Protein 7YUL (pdb70)

Foldseek 3Di:
DADDVVLQVQFDLPDLLRRLLSSCVSVDDLVLLQQEAQDQDDDPPDPDPDTRHHDDVVVVVNSLVVSCVSVVVDDPVRSNVSNRVSSVVSHD

Nearest PDB structures (foldseek):
  7yul-assembly1_A  TM=1.011E+00  e=3.921E-16  Homo sapiens
  4ix7-assembly1_B  TM=8.800E-01  e=3.504E-04  Drosophila melanogaster
  4x0g-assembly2_D  TM=8.649E-01  e=5.929E-03  Drosophila melanogaster
  3def-assembly1_A  TM=2.470E-01  e=7.855E+00  Arabidopsis thaliana

Sequence (92 aa):
FQIEKWQIARCNKSKPQKFINDLMMQVLYTNEYMATHSLTGAKSSTSRDKAVKPAMNQNEVQEIIGVTKQLFPNTDDVSIRRRMIGQKLNNCTK

GO terms:
  GO:0003714 transcription corepressor activity (F, IGI)

Radius of gyration: 13.19 Å; Cα contacts (8 Å, |Δi|>4): 103; chains: 1; bounding box: 24×24×39 Å

CATH classification: 1.10.10.2590

B-factor: mean 18.09, std 10.43, range [5.94, 85.64]

Solvent-accessible surface area: 6172 Å² total; per-residue (Å²): 129,149,15,95,180,136,27,31,77,173,8,64,89,81,131,27,35,109,0,0,26,46,0,0,123,53,36,27,91,100,127,56,2,24,54,34,32,24,74,24,73,115,61,118,125,41,221,106,188,90,64,84,80,41,4,70,79,112,34,0,95,42,0,9,26,16,0,79,148,68,24,85,155,19,68,72,100,41,0,66,190,29,0,23,96,18,6,96,81,14,51,242

Structure (mmCIF, N/CA/C/O backbone):
data_7YUL
#
_entry.id   7YUL
#
_cell.length_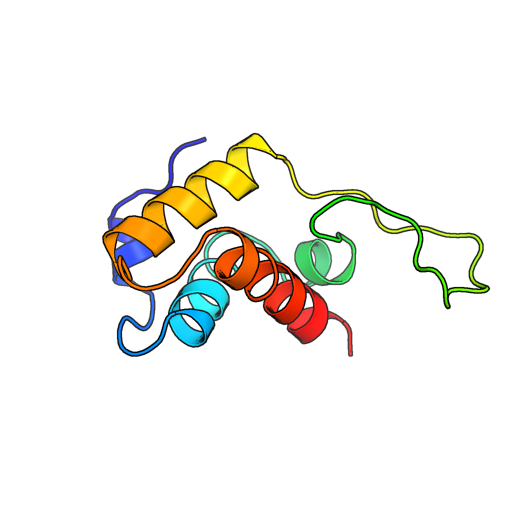a   69.092
_cell.length_b   39.514
_cell.length_c   43.719
_cell.angle_alpha   90.000
_cell.angle_beta   90.000
_cell.angle_gamma   90.000
#
_symmetry.space_group_name_H-M   'P 21 21 2'
#
loop_
_entity.id
_entity.type
_entity.pdbx_description
1 polymer 'BEN domain-containing protein 6'
2 polymer "DNA (5'-D(*CP*TP*CP*TP*CP*GP*CP*GP*AP*GP*AP*G)-3')"
3 non-polymer 'GLYCOLIC ACID'
4 water water
#
loop_
_atom_site.group_PDB
_atom_site.id
_atom_site.type_symbol
_atom_site.label_atom_id
_atom_site.label_alt_id
_atom_site.label_comp_id
_atom_site.label_asym_id
_atom_site.label_entity_id
_atom_site.label_seq_id
_atom_site.pdbx_PDB_ins_code
_atom_site.Cartn_x
_atom_site.Cartn_y
_atom_site.Cartn_z
_atom_site.occupancy
_atom_site.B_iso_or_equiv
_atom_site.auth_seq_id
_atom_site.auth_comp_id
_atom_site.auth_asym_id
_atom_site.auth_atom_id
_atom_site.pdbx_PDB_model_num
ATOM 1 N N . PHE A 1 6 ? 26.200 12.221 5.470 1.00 34.01 174 PHE A N 1
ATOM 2 C CA . PHE A 1 6 ? 24.927 11.419 5.438 1.00 31.77 174 PHE A CA 1
ATOM 3 C C . PHE A 1 6 ? 24.077 11.761 4.198 1.00 30.33 174 PHE A C 1
ATOM 4 O O . PHE A 1 6 ? 23.654 12.945 3.991 1.00 30.26 174 PHE A O 1
ATOM 12 N N . GLN A 1 7 ? 23.773 10.708 3.425 1.00 26.79 175 GLN A N 1
ATOM 13 C CA . GLN A 1 7 ? 22.983 10.727 2.170 1.00 25.29 175 GLN A CA 1
ATOM 14 C C . GLN A 1 7 ? 22.084 9.491 2.154 1.00 21.69 175 GLN A C 1
ATOM 15 O O . GLN A 1 7 ? 22.595 8.386 2.304 1.00 19.93 175 GLN A O 1
ATOM 21 N N . ILE A 1 8 ? 20.789 9.696 1.990 1.00 18.78 176 ILE A N 1
ATOM 22 C CA . ILE A 1 8 ? 19.816 8.592 1.815 1.00 17.94 176 ILE A CA 1
ATOM 23 C C . ILE A 1 8 ? 20.026 7.987 0.426 1.00 17.91 176 ILE A C 1
ATOM 24 O O . ILE A 1 8 ? 20.154 8.760 -0.568 1.00 19.88 176 ILE A O 1
ATOM 29 N N . GLU A 1 9 ? 20.083 6.668 0.363 1.00 17.49 177 GLU A N 1
ATOM 30 C CA . GLU A 1 9 ? 20.332 5.969 -0.921 1.00 18.14 177 GLU A CA 1
ATOM 31 C C . GLU A 1 9 ? 19.033 5.409 -1.470 1.00 16.68 177 GLU A C 1
ATOM 32 O O . GLU A 1 9 ? 18.076 5.212 -0.705 1.00 14.14 177 GLU A O 1
ATOM 38 N N . LYS A 1 10 ? 19.019 5.170 -2.779 1.00 13.95 178 LYS A N 1
ATOM 39 C CA . LYS A 1 10 ? 17.816 4.688 -3.476 1.00 14.19 178 LYS A CA 1
ATOM 40 C C . LYS A 1 10 ? 17.403 3.356 -2.876 1.00 12.76 178 LYS A C 1
ATOM 41 O O . LYS A 1 10 ? 16.198 3.103 -2.848 1.00 13.68 178 LYS A O 1
ATOM 47 N N . TRP A 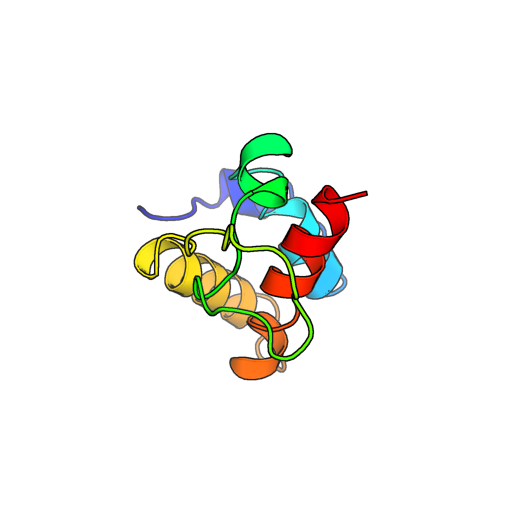1 11 ? 18.345 2.537 -2.387 1.00 12.05 179 TRP A N 1
ATOM 48 C CA . TRP A 1 11 ? 17.928 1.214 -1.854 1.00 13.42 179 TRP A CA 1
ATOM 49 C C . TRP A 1 11 ? 17.081 1.419 -0.581 1.00 14.11 179 TRP A C 1
ATOM 50 O O . TRP A 1 11 ? 16.231 0.587 -0.290 1.00 13.82 179 TRP A O 1
ATOM 61 N N . GLN A 1 12 ? 17.326 2.504 0.150 1.00 13.30 180 GLN A N 1
ATOM 62 C CA . GLN A 1 12 ? 16.513 2.824 1.346 1.00 13.98 180 GLN A CA 1
ATOM 63 C C . GLN A 1 12 ? 15.127 3.307 0.874 1.00 14.85 180 GLN A C 1
ATOM 64 O O . GLN A 1 12 ? 14.132 2.911 1.438 1.00 19.29 180 GLN A O 1
ATOM 70 N N . ILE A 1 13 ? 15.054 4.202 -0.099 1.00 18.12 181 ILE A N 1
ATOM 71 C CA . ILE A 1 13 ? 13.782 4.797 -0.623 1.00 17.13 181 ILE A CA 1
ATOM 72 C C . ILE A 1 13 ? 12.929 3.664 -1.235 1.00 20.58 181 ILE A C 1
ATOM 73 O O . ILE A 1 13 ? 11.683 3.692 -1.095 1.00 17.72 181 ILE A O 1
ATOM 78 N N . ALA A 1 14 ? 13.561 2.675 -1.899 1.00 19.79 182 ALA A N 1
ATOM 79 C CA . ALA A 1 14 ? 12.885 1.568 -2.633 1.00 20.49 182 ALA A CA 1
ATOM 80 C C . ALA A 1 14 ? 11.986 0.755 -1.698 1.00 21.20 182 ALA A C 1
ATOM 81 O O . ALA A 1 14 ? 10.978 0.212 -2.175 1.00 21.10 182 ALA A O 1
ATOM 83 N N . ARG A 1 15 ? 12.322 0.716 -0.407 1.00 22.18 183 ARG A N 1
ATOM 84 C CA . ARG A 1 15 ? 11.630 -0.087 0.623 1.00 22.86 183 ARG A CA 1
ATOM 85 C C . ARG A 1 15 ? 10.464 0.677 1.271 1.00 20.90 183 ARG A C 1
ATOM 86 O O . ARG A 1 15 ? 9.916 0.145 2.264 1.00 24.12 183 ARG A O 1
ATOM 94 N N . CYS A 1 16 ? 10.127 1.871 0.788 1.00 18.39 184 CYS A N 1
ATOM 95 C CA . CYS A 1 16 ? 9.127 2.747 1.446 1.00 17.72 184 CYS A CA 1
ATOM 96 C C . CYS A 1 16 ? 7.850 2.871 0.618 1.00 20.40 184 CYS A C 1
ATOM 97 O O . CYS A 1 16 ? 7.953 3.043 -0.624 1.00 20.22 184 CYS A O 1
ATOM 100 N N . ASN A 1 17 ? 6.703 2.929 1.310 1.00 20.32 185 ASN A N 1
ATOM 101 C CA . ASN A 1 17 ? 5.378 3.261 0.714 1.00 22.18 185 ASN A CA 1
ATOM 102 C C . ASN A 1 17 ? 5.440 4.615 -0.023 1.00 23.73 185 ASN A C 1
ATOM 103 O O . ASN A 1 17 ? 5.870 5.607 0.580 1.00 20.88 185 ASN A O 1
ATOM 108 N N . LYS A 1 18 ? 5.034 4.673 -1.292 1.00 20.70 186 LYS A N 1
ATOM 109 C CA . LYS A 1 18 ? 5.115 5.902 -2.129 1.00 23.90 186 LYS A CA 1
ATOM 110 C C . LYS A 1 18 ? 3.740 6.510 -2.379 1.00 22.38 186 LYS A C 1
ATOM 111 O O . LYS A 1 18 ? 3.665 7.435 -3.178 1.00 28.12 186 LYS A O 1
ATOM 117 N N . SER A 1 19 ? 2.694 5.964 -1.789 1.00 25.59 187 SER A N 1
ATOM 118 C CA . SER A 1 19 ? 1.294 6.383 -2.055 1.00 26.83 187 SER A CA 1
ATOM 119 C C . SER A 1 19 ? 1.006 7.715 -1.340 1.00 22.87 187 SER A C 1
ATOM 120 O O . SER A 1 19 ? 0.320 8.566 -1.923 1.00 19.72 187 SER A O 1
ATOM 123 N N . LYS A 1 20 ? 1.543 7.921 -0.131 1.00 19.25 188 LYS A N 1
ATOM 124 C CA . LYS A 1 20 ? 1.179 9.091 0.710 1.00 19.27 188 LYS A CA 1
ATOM 125 C C . LYS A 1 20 ? 2.422 9.538 1.480 1.00 14.75 188 LYS A C 1
ATOM 126 O O . LYS A 1 20 ? 3.160 8.701 1.962 1.00 14.35 188 LYS A O 1
ATOM 132 N N . PRO A 1 21 ? 2.664 10.844 1.654 1.00 13.53 189 PRO A N 1
ATOM 133 C CA . PRO A 1 21 ? 3.923 11.290 2.250 1.00 12.47 189 PRO A CA 1
ATOM 134 C C . PRO A 1 21 ? 4.061 10.813 3.709 1.00 11.12 189 PRO A C 1
ATOM 135 O O . PRO A 1 21 ? 5.153 10.460 4.082 1.00 10.87 189 PRO A O 1
ATOM 139 N N . GLN A 1 22 ? 2.981 10.760 4.496 1.00 10.45 190 GLN A N 1
ATOM 140 C CA . GLN A 1 22 ? 3.162 10.342 5.919 1.00 10.17 190 GLN A CA 1
ATOM 141 C C . GLN A 1 22 ? 3.579 8.875 5.937 1.00 9.73 190 GLN A C 1
ATOM 142 O O . GLN A 1 22 ? 4.396 8.492 6.790 1.00 9.82 190 GLN A O 1
ATOM 148 N N . LYS A 1 23 ? 3.021 8.064 5.048 1.00 10.27 191 LYS A N 1
ATOM 149 C CA . LYS A 1 23 ? 3.369 6.630 4.989 1.00 11.26 191 LYS A CA 1
ATOM 150 C C . LYS A 1 23 ? 4.809 6.485 4.519 1.00 10.63 191 LYS A C 1
ATOM 151 O O . LYS A 1 23 ? 5.518 5.609 5.050 1.00 10.71 191 LYS A O 1
ATOM 157 N N . PHE A 1 24 ? 5.240 7.324 3.573 1.00 11.11 192 PHE A N 1
ATOM 158 C CA . PHE A 1 24 ? 6.637 7.283 3.088 1.00 10.44 192 PHE A CA 1
ATOM 159 C C . PHE A 1 24 ? 7.595 7.639 4.242 1.00 10.75 192 PHE A C 1
ATOM 160 O O . PHE A 1 24 ? 8.569 6.910 4.512 1.00 10.58 192 PHE A O 1
A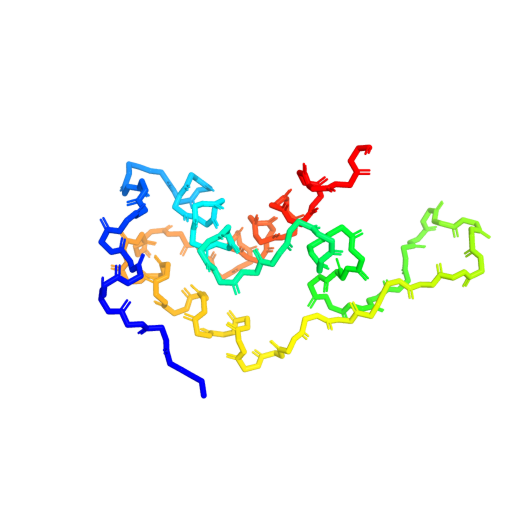TOM 168 N N . ILE A 1 25 ? 7.321 8.738 4.949 1.00 10.27 193 ILE A N 1
ATOM 169 C CA . ILE A 1 25 ? 8.146 9.177 6.115 1.00 9.85 193 ILE A CA 1
ATOM 170 C C . ILE A 1 25 ? 8.172 8.057 7.163 1.00 9.51 193 ILE A C 1
ATOM 171 O O . ILE A 1 25 ? 9.217 7.765 7.682 1.00 8.87 193 ILE A O 1
ATOM 176 N N . ASN A 1 26 ? 7.034 7.448 7.485 1.00 9.49 194 ASN A N 1
ATOM 177 C CA . ASN A 1 26 ? 6.998 6.413 8.553 1.00 9.87 194 ASN A CA 1
ATOM 178 C C . ASN A 1 26 ? 7.939 5.266 8.164 1.00 10.36 194 ASN A C 1
ATOM 179 O O . ASN A 1 26 ? 8.717 4.864 8.993 1.00 10.15 194 ASN A O 1
ATOM 184 N N . ASP A 1 27 ? 7.942 4.864 6.901 1.00 10.20 195 ASP A N 1
ATOM 185 C CA . ASP A 1 27 ? 8.764 3.721 6.455 1.00 11.25 195 ASP A CA 1
ATOM 186 C C . ASP A 1 27 ? 10.231 4.172 6.457 1.00 11.51 195 ASP A C 1
ATOM 187 O O . ASP A 1 27 ? 11.097 3.369 6.847 1.00 12.56 195 ASP A O 1
ATOM 192 N N . LEU A 1 28 ? 10.502 5.340 5.888 1.00 10.67 196 LEU A N 1
ATOM 193 C CA . LEU A 1 28 ? 11.887 5.817 5.670 1.00 11.06 196 LEU A CA 1
ATOM 194 C C . LEU A 1 28 ? 12.551 5.974 7.038 1.00 10.79 196 LEU A C 1
ATOM 195 O O . LEU A 1 28 ? 13.722 5.488 7.237 1.00 11.23 196 LEU A O 1
ATOM 200 N N A MET A 1 29 ? 11.842 6.618 7.981 0.50 10.71 197 MET A N 1
ATOM 201 N N B MET A 1 29 ? 11.837 6.545 8.002 0.50 10.54 197 MET A N 1
ATOM 202 C CA A MET A 1 29 ? 12.327 6.782 9.383 0.50 10.25 197 MET A CA 1
ATOM 203 C CA B MET A 1 29 ? 12.418 6.738 9.352 0.50 9.99 197 MET A CA 1
ATOM 204 C C A MET A 1 29 ? 12.614 5.397 9.990 0.50 10.67 197 MET A C 1
ATOM 205 C C B MET A 1 29 ? 12.580 5.389 10.065 0.50 10.47 197 MET A C 1
ATOM 206 O O A MET A 1 29 ? 13.655 5.249 10.658 0.50 10.54 197 MET A O 1
ATOM 207 O O B MET A 1 29 ? 13.534 5.224 10.828 0.50 10.26 197 MET A O 1
ATOM 216 N N . GLN A 1 30 ? 11.751 4.410 9.751 1.00 11.41 198 GLN A N 1
ATOM 217 C CA . GLN A 1 30 ? 11.943 3.047 10.309 1.00 12.35 198 GLN A CA 1
ATOM 218 C C . GLN A 1 30 ? 13.170 2.385 9.661 1.00 11.99 198 GLN A C 1
ATOM 219 O O . GLN A 1 30 ? 13.801 1.567 10.313 1.00 11.07 198 GLN A O 1
ATOM 225 N N . VAL A 1 31 ? 13.466 2.702 8.415 1.00 12.19 199 VAL A N 1
ATOM 226 C CA . VAL A 1 31 ? 14.698 2.205 7.716 1.00 13.82 199 VAL A CA 1
ATOM 227 C C . VAL A 1 31 ? 15.916 2.837 8.381 1.00 13.93 199 VAL A C 1
ATOM 228 O O . VAL A 1 31 ? 16.894 2.105 8.661 1.00 12.89 199 VAL A O 1
ATOM 232 N N . LEU A 1 32 ? 15.875 4.139 8.642 1.00 12.49 200 LEU A N 1
ATOM 233 C CA . LEU A 1 32 ? 17.067 4.888 9.101 1.00 12.04 200 LEU A CA 1
ATOM 234 C C . LEU A 1 32 ? 17.353 4.693 10.593 1.00 12.21 200 LEU A C 1
ATOM 235 O O . LEU A 1 32 ? 18.522 4.726 10.961 1.00 11.80 200 LEU A O 1
ATOM 240 N N . TYR A 1 33 ? 16.329 4.600 11.439 1.00 11.43 201 TYR A N 1
ATOM 241 C CA . TYR A 1 33 ? 16.455 4.807 12.905 1.00 11.16 201 TYR A CA 1
ATOM 242 C C . TYR A 1 33 ? 15.820 3.642 13.644 1.00 12.06 201 TYR A C 1
ATOM 243 O O . TYR A 1 33 ? 14.824 3.037 13.159 1.00 10.95 201 TYR A O 1
ATOM 252 N N . THR A 1 34 ? 16.320 3.405 14.850 1.00 12.31 202 THR A N 1
ATOM 253 C CA . THR A 1 34 ? 15.680 2.462 15.795 1.00 12.66 202 THR A CA 1
ATOM 254 C C . THR A 1 34 ? 14.426 3.098 16.397 1.00 11.67 202 THR A C 1
ATOM 255 O O . THR A 1 34 ? 14.338 4.320 16.510 1.00 10.79 202 THR A O 1
ATOM 259 N N . ASN A 1 35 ? 13.540 2.241 16.879 1.00 13.54 203 ASN A N 1
ATOM 260 C CA . ASN A 1 35 ? 12.349 2.636 17.657 1.00 14.26 203 ASN A CA 1
ATOM 261 C C . ASN A 1 35 ? 12.818 3.393 18.901 1.00 14.59 203 ASN A C 1
ATOM 262 O O . ASN A 1 35 ? 12.215 4.420 19.213 1.00 14.80 203 ASN A O 1
ATOM 267 N N . GLU A 1 36 ? 13.830 2.892 19.612 1.00 12.88 204 GLU A N 1
ATOM 268 C CA . GLU A 1 36 ? 14.380 3.555 20.825 1.00 14.66 204 GLU A CA 1
ATOM 269 C C . GLU A 1 36 ? 14.908 4.950 20.489 1.00 12.24 204 GLU A C 1
ATOM 270 O O . GLU A 1 36 ? 14.648 5.864 21.279 1.00 12.48 204 GLU A O 1
ATOM 276 N N . TYR A 1 37 ? 15.660 5.104 19.402 1.00 10.43 205 TYR A N 1
ATOM 277 C CA . TYR A 1 37 ? 16.102 6.434 18.933 1.00 10.61 205 TYR A CA 1
ATOM 278 C C . TYR A 1 37 ? 14.897 7.358 18.731 1.00 9.70 205 TYR A C 1
ATOM 279 O O . TYR A 1 37 ? 14.846 8.455 19.314 1.00 10.59 205 TYR A O 1
ATOM 288 N N . MET A 1 38 ? 13.895 6.886 18.005 1.00 9.94 206 MET A N 1
ATOM 289 C CA . MET A 1 38 ? 12.716 7.714 17.612 1.00 10.36 206 MET A CA 1
ATOM 290 C C . MET A 1 38 ? 11.848 8.060 18.834 1.00 11.42 206 MET A C 1
ATOM 291 O O . MET A 1 38 ? 11.350 9.197 18.943 1.00 10.97 206 MET A O 1
ATOM 296 N N . ALA A 1 39 ? 11.808 7.163 19.794 1.00 11.44 207 ALA A N 1
ATOM 297 C CA . ALA A 1 39 ? 11.062 7.324 21.058 1.00 12.20 207 ALA A CA 1
ATOM 298 C C . ALA A 1 39 ? 11.702 8.399 21.930 1.00 11.73 207 ALA A C 1
ATOM 299 O O . ALA A 1 39 ? 10.984 8.955 22.762 1.00 12.08 207 ALA A O 1
ATOM 301 N N . THR A 1 40 ? 12.985 8.691 21.743 1.00 12.18 208 THR A N 1
ATOM 302 C CA . THR A 1 40 ? 13.786 9.516 22.680 1.00 11.48 208 THR A CA 1
ATOM 303 C C . THR A 1 40 ? 14.346 10.782 22.042 1.00 12.09 208 THR A C 1
ATOM 304 O O . THR A 1 40 ? 15.120 11.482 22.753 1.00 11.89 208 THR A O 1
ATOM 308 N N . HIS A 1 41 ? 13.921 11.122 20.820 1.00 10.60 209 HIS A N 1
ATOM 309 C CA . HIS A 1 41 ? 14.367 12.319 20.093 1.00 9.91 209 HIS A CA 1
ATOM 310 C C . HIS A 1 41 ? 13.124 13.092 19.685 1.00 9.50 209 HIS A C 1
ATOM 311 O O . HIS A 1 41 ? 12.075 12.467 19.435 1.00 10.39 209 HIS A O 1
ATOM 318 N N . SER A 1 42 ? 13.251 14.397 19.551 1.00 9.31 210 SER A N 1
ATOM 319 C CA . SER A 1 42 ? 12.224 15.206 18.863 1.00 9.11 210 SER A CA 1
ATOM 320 C C . SER A 1 42 ? 12.861 15.794 17.609 1.00 8.85 210 SER A C 1
ATOM 321 O O . SER A 1 42 ? 14.100 15.768 17.483 1.00 9.66 210 SER A O 1
ATOM 324 N N . LEU A 1 43 ? 12.057 16.408 16.758 1.00 8.40 211 LEU A N 1
ATOM 325 C CA . LEU A 1 43 ? 12.581 17.016 15.519 1.00 8.60 211 LEU A CA 1
ATOM 326 C C . LEU A 1 43 ? 13.620 18.071 15.886 1.00 8.46 211 LEU A C 1
ATOM 327 O O . LEU A 1 43 ? 14.674 18.121 15.219 1.00 9.09 211 LEU A O 1
ATOM 332 N N . THR A 1 44 ? 13.287 18.935 16.828 1.00 8.23 212 THR A N 1
ATOM 333 C CA . THR A 1 44 ? 14.045 20.195 17.093 1.00 8.10 212 THR A CA 1
ATOM 334 C C . THR A 1 44 ? 14.707 20.216 18.458 1.00 8.44 212 THR A C 1
ATOM 335 O O . THR A 1 44 ? 15.511 21.162 18.661 1.00 8.24 212 THR A O 1
ATOM 339 N N . GLY A 1 45 ? 14.397 19.292 19.376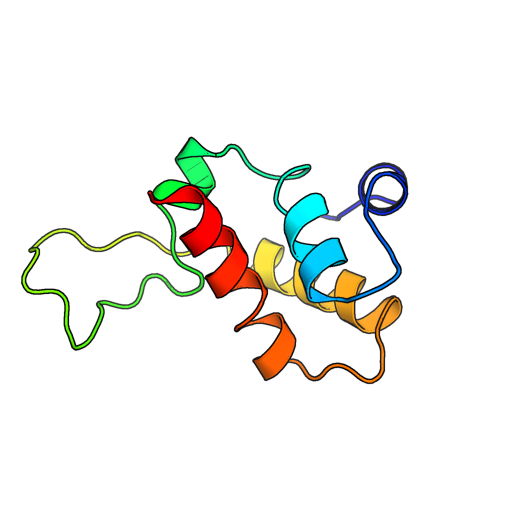 1.00 8.32 213 GLY A N 1
ATOM 340 C CA . GLY A 1 45 ? 14.959 19.303 20.735 1.00 8.60 213 GLY A CA 1
ATOM 341 C C . GLY A 1 45 ? 14.332 20.355 21.628 1.00 9.25 213 GLY A C 1
ATOM 342 O O . GLY A 1 45 ? 14.817 20.535 22.736 1.00 10.08 213 GLY A O 1
ATOM 343 N N . ALA A 1 46 ? 13.261 21.029 21.172 1.00 9.41 214 ALA A N 1
ATOM 344 C CA . ALA A 1 46 ? 12.583 22.077 21.963 1.00 10.51 214 ALA A CA 1
ATOM 345 C C . ALA A 1 46 ? 11.905 21.478 23.200 1.00 10.75 214 ALA A C 1
ATOM 346 O O . ALA A 1 46 ? 11.435 20.341 23.155 1.00 9.33 214 ALA A O 1
ATOM 348 N N . LYS A 1 47 ? 11.774 22.273 24.257 1.00 10.45 215 LYS A N 1
ATOM 349 C CA . LYS A 1 47 ? 10.928 21.891 25.410 1.00 12.02 215 LYS A CA 1
ATOM 350 C C . LYS A 1 47 ? 9.464 22.141 25.059 1.00 12.00 215 LYS A C 1
ATOM 351 O O . LYS A 1 47 ? 9.144 23.252 24.623 1.00 11.64 215 LYS A O 1
ATOM 357 N N . SER A 1 48 ? 8.596 21.180 25.326 1.00 12.07 216 SER A N 1
ATOM 358 C CA . SER A 1 48 ? 7.155 21.339 25.091 1.00 12.55 216 SER A CA 1
ATOM 359 C C . SER A 1 48 ? 6.541 22.357 26.061 1.00 13.78 216 SER A C 1
ATOM 360 O O . SER A 1 48 ? 6.800 22.318 27.281 1.00 14.09 216 SER A O 1
ATOM 363 N N . SER A 1 49 ? 5.678 23.212 25.535 1.00 11.47 217 SER A N 1
ATOM 364 C CA . SER A 1 49 ? 4.875 24.178 26.312 1.00 12.56 217 SER A CA 1
ATOM 365 C C . SER A 1 49 ? 4.096 23.464 27.415 1.00 15.85 217 SER A C 1
ATOM 366 O O . SER A 1 49 ? 3.706 24.168 28.345 1.00 15.17 217 SER A O 1
ATOM 369 N N . THR A 1 50 ? 3.742 22.176 27.239 1.00 16.67 218 THR A N 1
ATOM 370 C CA . THR A 1 50 ? 2.817 21.440 28.150 1.00 20.69 218 THR A CA 1
ATOM 371 C C . THR A 1 50 ? 3.560 20.371 28.960 1.00 27.22 218 THR A C 1
ATOM 372 O O . THR A 1 50 ? 2.890 19.707 29.776 1.00 32.46 218 THR A O 1
ATOM 376 N N . SER A 1 51 ? 4.867 20.186 28.764 1.00 27.91 219 SER A N 1
ATOM 377 C CA . SER A 1 51 ? 5.675 19.242 29.581 1.00 38.48 219 SER A CA 1
ATOM 378 C C . SER A 1 51 ? 5.959 19.858 30.956 1.00 40.30 219 SER A C 1
ATOM 379 O O . SER A 1 51 ? 6.617 20.915 30.997 1.00 43.22 219 SER A O 1
ATOM 382 N N . ARG A 1 52 ? 5.587 19.169 32.032 1.00 52.40 220 ARG A N 1
ATOM 383 C CA . ARG A 1 52 ? 6.011 19.505 33.422 1.00 56.55 220 ARG A CA 1
ATOM 384 C C . ARG A 1 52 ? 7.287 18.723 33.768 1.00 51.46 220 ARG A C 1
ATOM 385 O O . ARG A 1 52 ? 7.991 19.134 34.737 1.00 47.4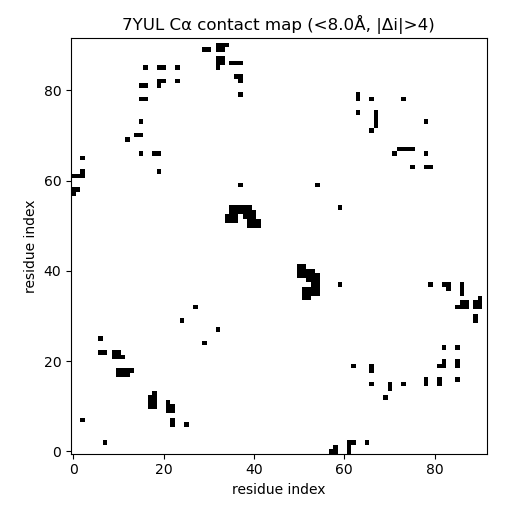6 220 ARG A O 1
ATOM 393 N N . ASP A 1 53 ? 7.553 17.635 33.026 1.00 44.63 221 ASP A N 1
ATOM 394 C CA . ASP A 1 53 ? 8.798 16.818 33.112 1.00 43.32 221 ASP A CA 1
ATOM 395 C C . ASP A 1 53 ? 10.036 17.713 33.019 1.00 39.48 221 ASP A C 1
ATOM 396 O O . ASP A 1 53 ? 10.055 18.623 32.179 1.00 40.97 221 ASP A O 1
ATOM 401 N N . LYS A 1 54 ? 11.041 17.445 3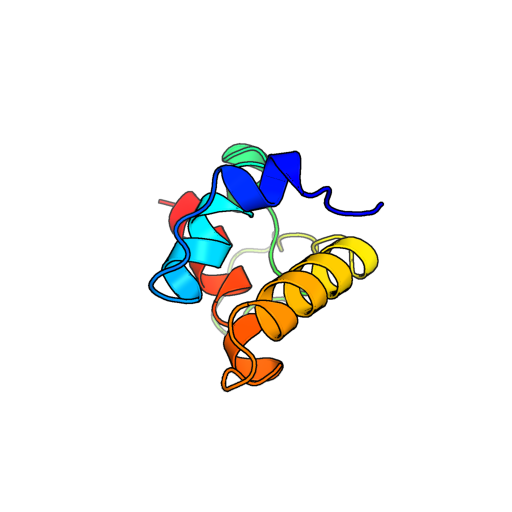3.856 1.00 34.21 222 LYS A N 1
ATOM 402 C CA . LYS A 1 54 ? 12.356 18.142 33.842 1.00 33.77 222 LYS A CA 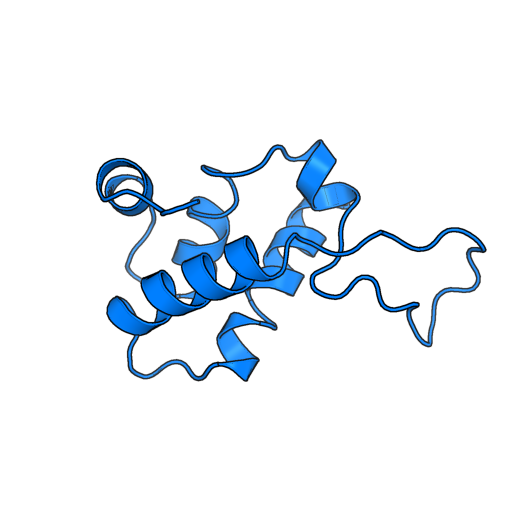1
ATOM 403 C C . LYS A 1 54 ? 13.093 17.767 32.551 1.00 29.31 222 LYS A C 1
ATOM 404 O O . LYS A 1 54 ? 13.619 18.692 31.894 1.00 31.31 222 LYS A O 1
ATOM 410 N N . ALA A 1 55 ? 13.058 16.485 32.170 1.00 24.08 223 ALA A N 1
ATOM 411 C CA . ALA A 1 55 ? 13.832 15.923 31.035 1.00 22.64 223 ALA A CA 1
ATOM 412 C C . ALA A 1 55 ? 13.199 16.327 29.691 1.00 20.72 223 ALA A C 1
ATOM 413 O O . ALA A 1 55 ? 11.952 16.358 29.560 1.00 23.84 223 ALA A O 1
ATOM 415 N N . VAL A 1 56 ? 14.056 16.744 28.767 1.00 15.75 224 VAL A N 1
ATOM 416 C CA . VAL A 1 56 ? 13.689 17.191 27.408 1.00 12.94 224 VAL A CA 1
ATOM 417 C C . VAL A 1 56 ? 14.416 16.300 26.411 1.00 11.61 224 VAL A C 1
ATOM 418 O O . VAL A 1 56 ? 15.640 16.084 26.584 1.00 12.47 224 VAL A O 1
ATOM 422 N N . LYS A 1 57 ? 13.702 15.809 25.410 1.00 9.85 225 LYS A N 1
ATOM 423 C CA . LYS A 1 57 ? 14.293 14.982 24.354 1.00 9.39 225 LYS A CA 1
ATOM 424 C C . LYS A 1 57 ? 15.251 15.813 23.519 1.00 10.75 225 LYS A C 1
ATOM 425 O O . LYS A 1 57 ? 14.959 16.940 23.109 1.00 9.63 225 LYS A O 1
ATOM 431 N N . PRO A 1 58 ? 16.424 15.268 23.174 1.00 11.20 226 PRO A N 1
ATOM 432 C CA . PRO A 1 58 ? 17.324 15.999 22.294 1.00 11.18 226 PRO A CA 1
ATOM 433 C C . PRO A 1 58 ? 16.846 15.932 20.825 1.00 10.34 226 PRO A C 1
ATOM 434 O O . PRO A 1 58 ? 16.061 15.053 20.472 1.00 10.46 226 PRO A O 1
ATOM 438 N N . ALA A 1 59 ? 17.329 16.852 20.009 1.00 9.53 227 ALA A N 1
ATOM 439 C CA . ALA A 1 59 ? 16.986 16.995 18.580 1.00 9.99 227 ALA A CA 1
ATOM 440 C C . ALA A 1 59 ? 17.553 15.869 17.747 1.00 10.06 227 ALA A C 1
ATOM 441 O O . ALA A 1 59 ? 18.662 15.350 18.070 1.00 9.50 227 ALA A O 1
ATOM 443 N N . MET A 1 60 ? 16.900 15.636 16.611 1.00 10.30 228 MET A N 1
ATOM 444 C CA . MET A 1 60 ? 17.496 14.929 15.473 1.00 10.41 228 MET A CA 1
ATOM 445 C C . MET A 1 60 ? 18.655 15.765 14.939 1.00 10.89 228 MET A C 1
ATOM 446 O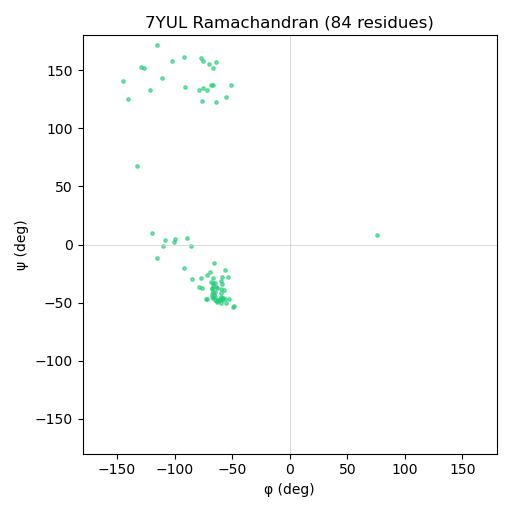 O . MET A 1 60 ? 18.727 16.952 15.235 1.00 11.52 228 MET A O 1
ATOM 451 N N . ASN A 1 61 ? 19.568 15.102 14.269 1.00 11.99 229 ASN A N 1
ATOM 452 C CA . ASN A 1 61 ? 20.656 15.740 13.486 1.00 14.55 229 ASN A CA 1
ATOM 453 C C . ASN A 1 61 ? 20.003 16.528 12.357 1.00 13.42 229 ASN A C 1
ATOM 454 O O . ASN A 1 61 ? 19.278 15.906 11.554 1.00 12.39 229 ASN A O 1
ATOM 459 N N . GLN A 1 62 ? 20.247 17.836 12.269 1.00 14.38 230 GLN A N 1
ATOM 460 C CA . GLN A 1 62 ? 19.486 18.685 11.324 1.00 15.28 230 GLN A CA 1
ATOM 461 C C . GLN A 1 62 ? 19.924 18.373 9.875 1.00 14.79 230 GLN A C 1
ATOM 462 O O . GLN A 1 62 ? 19.122 18.597 8.973 1.00 14.99 230 GLN A O 1
ATOM 468 N N . ASN A 1 63 ? 21.143 17.885 9.648 1.00 15.95 231 ASN A N 1
ATOM 469 C CA . ASN A 1 63 ? 21.586 17.466 8.285 1.00 16.74 231 ASN A CA 1
ATOM 470 C C . ASN A 1 63 ? 20.731 16.264 7.841 1.00 14.93 231 ASN A C 1
ATOM 471 O O . ASN A 1 63 ? 20.325 16.217 6.680 1.00 14.90 231 ASN A O 1
ATOM 476 N N . GLU A 1 64 ? 20.458 15.332 8.762 1.00 13.92 232 GLU A N 1
ATOM 477 C CA . GLU A 1 64 ? 19.602 14.168 8.476 1.00 12.80 232 GLU A CA 1
ATOM 478 C C . GLU A 1 64 ? 18.165 14.620 8.210 1.00 11.16 232 GLU A C 1
ATOM 479 O O . GLU A 1 64 ? 17.580 14.185 7.227 1.00 11.44 232 GLU A O 1
ATOM 485 N N . VAL A 1 65 ? 17.633 15.512 9.038 1.00 10.87 233 VAL A N 1
ATOM 486 C CA . VAL A 1 65 ? 16.302 16.127 8.813 1.00 10.38 233 VAL A CA 1
ATOM 487 C C . VAL A 1 65 ? 16.235 16.646 7.379 1.00 10.31 233 VAL A C 1
ATOM 488 O O . VAL A 1 65 ? 15.256 16.362 6.675 1.00 8.98 233 VAL A O 1
ATOM 492 N N . GLN A 1 66 ? 17.195 17.465 6.982 1.00 10.99 234 GLN A N 1
ATOM 493 C CA . GLN A 1 66 ? 17.093 18.099 5.642 1.00 11.97 234 GLN A CA 1
ATOM 494 C C . GLN A 1 66 ? 17.201 17.089 4.498 1.00 11.91 234 GLN A C 1
ATOM 495 O O . GLN A 1 66 ? 16.547 17.302 3.410 1.00 12.15 234 GLN A O 1
ATOM 501 N N . GLU A 1 67 ? 17.969 16.029 4.665 1.00 12.56 235 GLU A N 1
ATOM 502 C CA . GLU A 1 67 ? 18.063 14.958 3.653 1.00 14.90 235 GLU A CA 1
ATOM 503 C C . GLU A 1 67 ? 16.701 14.259 3.543 1.00 13.28 235 GLU A C 1
ATOM 504 O O . GLU A 1 67 ? 16.236 14.040 2.442 1.00 14.14 235 GLU A O 1
ATOM 510 N N . ILE A 1 68 ? 16.057 13.970 4.671 1.00 11.65 236 ILE A N 1
ATOM 511 C CA . ILE A 1 68 ? 14.723 13.328 4.715 1.00 11.90 236 ILE A CA 1
ATOM 512 C C . ILE A 1 68 ? 13.716 14.235 3.994 1.00 10.76 236 ILE A C 1
ATOM 513 O O . ILE A 1 68 ? 12.906 13.722 3.177 1.00 12.63 236 ILE A O 1
ATOM 518 N N . ILE A 1 69 ? 13.739 15.541 4.303 1.00 10.95 237 ILE A N 1
ATOM 519 C CA . ILE A 1 69 ? 12.782 16.497 3.686 1.00 11.72 237 ILE A CA 1
ATOM 520 C C . ILE A 1 69 ? 13.032 16.500 2.174 1.00 11.30 237 ILE A C 1
ATOM 521 O O . ILE A 1 69 ? 12.052 16.411 1.391 1.00 11.71 237 ILE A O 1
ATOM 526 N N . GLY A 1 70 ? 14.293 16.615 1.781 1.00 12.85 238 GLY A N 1
ATOM 527 C CA . GLY A 1 70 ? 14.691 16.666 0.362 1.00 13.26 238 GLY A CA 1
ATOM 528 C C . GLY A 1 70 ? 14.201 15.463 -0.438 1.00 13.39 238 GLY A C 1
ATOM 529 O O . GLY A 1 70 ? 13.611 15.647 -1.534 1.00 13.70 238 GLY A O 1
ATOM 530 N N . VAL A 1 71 ? 14.384 14.259 0.092 1.00 14.96 239 VAL A N 1
ATOM 531 C CA . VAL A 1 71 ? 13.953 12.969 -0.541 1.00 14.51 239 VAL A CA 1
ATOM 532 C C . VAL A 1 71 ? 12.431 12.934 -0.635 1.00 14.68 239 VAL A C 1
ATOM 533 O O . VAL A 1 71 ? 11.883 12.584 -1.727 1.00 14.62 239 VAL A O 1
ATOM 537 N N . THR A 1 72 ? 11.750 13.318 0.438 1.00 12.65 240 THR A N 1
ATOM 538 C CA . THR A 1 72 ? 10.285 13.388 0.492 1.00 13.22 240 THR A CA 1
ATOM 539 C C . THR A 1 72 ? 9.768 14.400 -0.544 1.00 14.36 240 THR A C 1
ATOM 540 O O . THR A 1 72 ? 8.823 14.082 -1.271 1.00 13.75 240 THR A O 1
ATOM 544 N N . LYS A 1 73 ? 10.359 15.592 -0.592 1.00 16.73 241 LYS A N 1
ATOM 545 C CA . LYS A 1 73 ? 9.943 16.674 -1.525 1.00 21.04 241 LYS A CA 1
ATOM 546 C C . LYS A 1 73 ? 10.053 16.191 -2.976 1.00 21.50 241 LYS A C 1
ATOM 547 O O . LYS A 1 73 ? 9.195 16.553 -3.795 1.00 22.49 241 LYS A O 1
ATOM 553 N N . GLN A 1 74 ? 11.021 15.344 -3.296 1.00 21.68 242 GLN A N 1
ATOM 554 C CA . GLN A 1 74 ? 11.173 14.907 -4.695 1.00 24.26 242 GLN A CA 1
ATOM 555 C C . GLN A 1 74 ? 10.111 13.857 -5.028 1.00 23.12 242 GLN A C 1
ATOM 556 O O . GLN A 1 74 ? 9.712 13.794 -6.177 1.00 20.98 242 GLN A O 1
ATOM 562 N N . LEU A 1 75 ? 9.649 13.074 -4.061 1.00 20.42 243 LEU A N 1
ATOM 563 C CA . LEU A 1 75 ? 8.598 12.046 -4.273 1.00 19.33 243 LEU A CA 1
ATOM 564 C C . LEU A 1 75 ? 7.204 12.682 -4.178 1.00 19.24 243 LEU A C 1
ATOM 565 O O . LEU A 1 75 ? 6.271 12.177 -4.822 1.00 19.16 243 LEU A O 1
ATOM 570 N N . PHE A 1 76 ? 7.057 13.733 -3.388 1.00 17.08 244 PHE A N 1
ATOM 571 C CA . PHE A 1 76 ? 5.753 14.391 -3.090 1.00 17.59 244 PHE A CA 1
ATOM 572 C C . PHE A 1 76 ? 5.910 15.894 -3.255 1.00 18.13 244 PHE A C 1
ATOM 573 O O . PHE A 1 76 ? 5.887 16.676 -2.301 1.00 18.19 244 PHE A O 1
ATOM 581 N N . PRO A 1 77 ? 6.120 16.361 -4.503 1.00 23.24 245 PRO A N 1
ATOM 582 C CA . PRO A 1 77 ? 6.505 17.756 -4.715 1.00 25.05 245 PRO A CA 1
ATOM 583 C C . PRO A 1 77 ? 5.390 18.745 -4.319 1.00 26.20 245 PRO A C 1
ATOM 584 O O . PRO A 1 77 ? 5.698 19.901 -4.031 1.00 31.01 245 PRO A O 1
ATOM 588 N N . ASN A 1 78 ? 4.160 18.271 -4.158 1.00 26.49 246 ASN A N 1
ATOM 589 C CA . ASN A 1 78 ? 3.023 19.130 -3.743 1.00 31.26 246 ASN A CA 1
ATOM 590 C C . ASN A 1 78 ? 2.970 19.244 -2.205 1.00 27.91 246 ASN A C 1
ATOM 591 O O . ASN A 1 78 ? 2.108 19.955 -1.713 1.00 26.53 246 ASN A O 1
ATOM 596 N N . THR A 1 79 ? 3.864 18.588 -1.464 1.00 23.44 247 THR A N 1
ATOM 597 C CA . THR A 1 79 ? 3.926 18.699 0.015 1.00 23.45 247 THR A CA 1
ATOM 598 C C . THR A 1 79 ? 4.880 19.822 0.406 1.00 25.15 247 THR A C 1
ATOM 599 O O . THR A 1 79 ? 5.973 19.899 -0.150 1.00 29.27 247 THR A O 1
ATOM 603 N N . ASP A 1 80 ? 4.502 20.670 1.354 1.00 24.74 248 ASP A N 1
ATOM 604 C CA . ASP A 1 80 ? 5.399 21.784 1.735 1.00 25.13 248 ASP A CA 1
ATOM 605 C C . ASP A 1 80 ? 6.304 21.333 2.894 1.00 20.39 248 ASP A C 1
ATOM 606 O O . ASP A 1 80 ? 6.021 20.330 3.604 1.00 17.06 248 ASP A O 1
ATOM 611 N N . ASP A 1 81 ? 7.375 22.077 3.055 1.00 18.81 249 ASP A N 1
ATOM 612 C CA . ASP A 1 81 ? 8.432 21.937 4.064 1.00 19.50 249 ASP A CA 1
ATOM 613 C C . ASP A 1 81 ? 7.822 21.781 5.462 1.00 18.76 249 ASP A C 1
ATOM 614 O O . ASP A 1 81 ? 8.142 20.822 6.163 1.00 17.52 249 ASP A O 1
ATOM 619 N N . VAL A 1 82 ? 6.948 22.692 5.862 1.00 18.99 250 VAL A N 1
ATOM 620 C CA . VAL A 1 82 ? 6.413 22.652 7.251 1.00 19.34 250 VAL A CA 1
ATOM 621 C C . VAL A 1 82 ? 5.554 21.397 7.411 1.00 15.61 250 VAL A C 1
ATOM 622 O O . VAL A 1 82 ? 5.649 20.776 8.478 1.00 13.83 250 VAL A O 1
ATOM 626 N N . SER A 1 83 ? 4.824 20.974 6.381 1.00 13.19 251 SER A N 1
ATOM 627 C CA . SER A 1 83 ? 4.017 19.738 6.472 1.00 11.95 251 SER A CA 1
ATOM 628 C C . SER A 1 83 ? 4.938 18.540 6.693 1.00 9.68 251 SER A C 1
ATOM 629 O O . SER A 1 83 ? 4.626 17.683 7.527 1.00 8.61 251 SER A O 1
ATOM 632 N N . ILE A 1 84 ? 5.998 18.413 5.907 1.00 9.34 252 ILE A N 1
ATOM 633 C CA . ILE A 1 84 ? 6.958 17.278 6.042 1.00 10.15 252 ILE A CA 1
ATOM 634 C C . ILE A 1 84 ? 7.588 17.291 7.461 1.00 9.29 252 ILE A C 1
ATOM 635 O O . ILE A 1 84 ? 7.757 16.223 8.075 1.00 9.24 252 ILE A O 1
ATOM 640 N N . ARG A 1 85 ? 7.880 18.476 8.004 1.00 8.99 253 ARG A N 1
ATOM 641 C CA . ARG A 1 85 ? 8.454 18.580 9.364 1.00 9.41 253 ARG A CA 1
ATOM 642 C C . ARG A 1 85 ? 7.429 18.000 10.349 1.00 9.11 253 ARG A C 1
ATOM 643 O O . ARG A 1 85 ? 7.819 17.256 11.231 1.00 9.68 253 ARG A O 1
ATOM 651 N N A ARG A 1 86 ? 6.142 18.343 10.217 0.50 9.17 254 ARG A N 1
ATOM 652 N N B ARG A 1 86 ? 6.150 18.322 10.188 0.50 9.15 254 ARG A N 1
ATOM 653 C CA A ARG A 1 86 ? 5.095 17.798 11.135 0.50 9.30 254 ARG A CA 1
ATOM 654 C CA B ARG A 1 86 ? 5.106 17.796 11.107 0.50 9.29 254 ARG A CA 1
ATOM 655 C C A ARG A 1 86 ? 4.993 16.273 10.949 0.50 9.34 254 ARG A C 1
ATOM 656 C C B ARG A 1 86 ? 4.989 16.274 10.943 0.50 9.34 254 ARG A C 1
ATOM 657 O O A ARG A 1 86 ? 4.790 15.567 11.951 0.50 9.87 254 ARG A O 1
ATOM 658 O O B ARG A 1 86 ? 4.804 15.574 11.955 0.50 9.87 254 ARG A O 1
ATOM 673 N N . MET A 1 87 ? 5.151 15.764 9.726 1.00 9.20 255 MET A N 1
ATOM 674 C CA . MET A 1 87 ? 5.127 14.306 9.437 1.00 9.49 255 MET A CA 1
ATOM 675 C C . MET A 1 87 ? 6.285 13.602 10.141 1.00 8.88 255 MET A C 1
ATOM 676 O O . MET A 1 87 ? 6.064 12.521 10.713 1.00 8.96 255 MET A O 1
ATOM 681 N N . ILE A 1 88 ? 7.474 14.178 10.126 1.00 8.36 256 ILE A N 1
ATOM 682 C CA . ILE A 1 88 ? 8.632 13.606 10.859 1.00 8.62 256 ILE A CA 1
ATOM 683 C C . ILE A 1 88 ? 8.274 13.543 12.360 1.00 9.18 256 ILE A C 1
ATOM 684 O O . ILE A 1 88 ? 8.464 12.485 12.991 1.00 9.05 256 ILE A O 1
ATOM 689 N N . GLY A 1 89 ? 7.792 14.651 12.913 1.00 9.35 257 GLY A N 1
ATOM 690 C CA . GLY A 1 89 ? 7.383 14.709 14.318 1.00 9.17 257 GLY A CA 1
ATOM 691 C C . GLY A 1 89 ? 6.323 13.666 14.645 1.00 9.37 257 GLY A C 1
ATOM 692 O O . GLY A 1 89 ? 6.376 13.057 15.753 1.00 9.46 257 GLY A O 1
ATOM 693 N N . GLN A 1 90 ? 5.382 13.444 13.732 1.00 8.44 258 GLN A N 1
ATOM 694 C CA . GLN A 1 90 ? 4.300 12.460 13.958 1.00 8.94 258 GLN A CA 1
ATOM 695 C C . GLN A 1 90 ? 4.904 11.048 13.996 1.00 8.43 258 GLN A C 1
ATOM 696 O O . GLN A 1 90 ? 4.499 10.265 14.882 1.00 8.92 258 GLN A O 1
ATOM 702 N N . LYS A 1 91 ? 5.853 10.760 13.121 1.00 8.15 259 LYS A N 1
ATOM 703 C CA . LYS A 1 91 ? 6.520 9.422 13.115 1.00 8.72 259 LYS A CA 1
ATOM 704 C C . LYS A 1 91 ? 7.297 9.249 14.431 1.00 9.42 259 LYS A C 1
ATOM 705 O O . LYS A 1 91 ? 7.218 8.158 15.044 1.00 9.15 259 LYS A O 1
ATOM 711 N N . LEU A 1 92 ? 8.087 10.236 14.863 1.00 9.05 260 LEU A N 1
ATOM 712 C CA . LEU A 1 92 ? 8.777 10.112 16.165 1.00 9.31 260 LEU A CA 1
ATOM 713 C C . LEU A 1 92 ? 7.727 9.770 17.234 1.00 9.99 260 LEU A C 1
ATOM 714 O O . LEU A 1 92 ? 7.930 8.873 18.096 1.00 9.18 260 LEU A O 1
ATOM 719 N N . ASN A 1 93 ? 6.623 10.496 17.213 1.00 9.94 261 ASN A N 1
ATOM 720 C CA . ASN A 1 93 ? 5.577 10.317 18.243 1.00 10.99 261 ASN A CA 1
ATOM 721 C C . ASN A 1 93 ? 4.962 8.917 18.127 1.00 10.69 261 ASN A C 1
ATOM 722 O O . ASN A 1 93 ? 4.609 8.358 19.186 1.00 10.97 261 ASN A O 1
ATOM 727 N N . ASN A 1 94 ? 4.862 8.370 16.923 1.00 10.42 262 ASN A N 1
ATOM 728 C CA . ASN A 1 94 ? 4.363 6.990 16.693 1.00 10.59 262 ASN A CA 1
ATOM 729 C C . ASN A 1 94 ? 5.203 5.988 17.498 1.00 11.62 262 ASN A C 1
ATOM 730 O O . ASN A 1 94 ? 4.723 4.869 17.733 1.00 12.36 262 ASN A O 1
ATOM 735 N N . CYS A 1 95 ? 6.424 6.328 17.880 1.00 11.56 263 CYS A N 1
ATOM 736 C CA . CYS A 1 95 ? 7.354 5.365 18.517 1.00 12.25 263 CYS A CA 1
ATOM 737 C C . CYS A 1 95 ? 7.359 5.538 20.043 1.00 14.00 263 CYS A C 1
ATOM 738 O O . CYS A 1 95 ? 8.131 4.822 20.687 1.00 12.55 263 CYS A O 1
ATOM 741 N N . THR A 1 96 ? 6.510 6.403 20.620 1.00 15.23 264 THR A N 1
ATOM 742 C CA . THR A 1 96 ? 6.591 6.782 22.048 1.00 18.99 264 THR A CA 1
ATOM 743 C C . THR A 1 96 ? 5.570 6.056 22.948 1.00 22.69 264 THR A C 1
ATOM 744 O O . THR A 1 96 ? 5.509 6.453 24.143 1.00 25.65 264 THR A O 1
ATOM 748 N N . LYS A 1 97 ? 4.722 5.130 22.485 1.00 23.10 265 LYS A N 1
ATOM 749 C CA . LYS A 1 97 ? 3.582 4.735 23.398 1.00 27.98 265 LYS A CA 1
ATOM 750 C C . LYS A 1 97 ? 4.088 3.971 24.643 1.00 33.57 265 LYS A C 1
ATOM 751 O O . LYS A 1 97 ? 5.113 3.280 24.541 1.00 41.76 265 LYS A O 1
#

InterPro domains:
  IPR018379 BEN domain [PF10523] (191-259)
  IPR018379 BEN domain [PS51457] (171-271)
  IPR018379 BEN domain [SM01025] (190-271)
  IPR037496 BEN domain-containing protein 6-like [PTHR35346] (1-276)

Organism: Homo sapiens (NCBI:txid9606)

Secondary structure (DSSP, 8-state):
----HHHHHTS--SSHHHHHHHHHHHHS-HHHHHT-BSS-PPPTT---S--PPBPPHHHHHHHHHHHHHH-TTS-HHHHHHHHHHHHHHT--